Protein AF-A0A9P9HQ03-F1 (afdb_monomer)

Radius of gyration: 20.75 Å; Cα contacts (8 Å, |Δi|>4): 219; chains: 1; bounding box: 53×25×62 Å

Structure (mmCIF, N/CA/C/O backbone):
data_AF-A0A9P9HQ03-F1
#
_entry.id   AF-A0A9P9HQ03-F1
#
loop_
_atom_site.group_PDB
_atom_site.id
_atom_site.type_symbol
_atom_site.label_atom_id
_atom_site.label_alt_id
_atom_site.label_comp_id
_atom_site.label_asym_id
_atom_site.label_entity_id
_atom_site.label_seq_id
_atom_site.pdbx_PDB_ins_code
_atom_site.Cartn_x
_atom_site.Cartn_y
_atom_site.Cartn_z
_atom_site.occupancy
_atom_site.B_iso_or_equiv
_atom_site.auth_seq_id
_atom_site.auth_comp_id
_atom_site.auth_asym_id
_atom_site.auth_atom_id
_atom_site.pdbx_PDB_model_num
ATOM 1 N N . ILE A 1 1 ? 13.117 -9.463 -3.043 1.00 93.38 1 ILE A N 1
ATOM 2 C CA . ILE A 1 1 ? 13.019 -8.481 -4.149 1.00 93.38 1 ILE A CA 1
ATOM 3 C C . ILE A 1 1 ? 13.263 -9.252 -5.431 1.00 93.38 1 ILE A C 1
ATOM 5 O O . ILE A 1 1 ? 14.228 -10.005 -5.469 1.00 93.38 1 ILE A O 1
ATOM 9 N N . ASP A 1 2 ? 12.371 -9.112 -6.403 1.00 96.56 2 ASP A N 1
ATOM 10 C CA . ASP A 1 2 ? 12.396 -9.792 -7.698 1.00 96.56 2 ASP A CA 1
ATOM 11 C C . ASP A 1 2 ? 11.992 -8.776 -8.777 1.00 96.56 2 ASP A C 1
ATOM 13 O O . ASP A 1 2 ? 10.815 -8.589 -9.078 1.00 96.56 2 ASP A O 1
ATOM 17 N N . ILE A 1 3 ? 12.969 -8.003 -9.249 1.00 96.38 3 ILE A N 1
ATOM 18 C CA . ILE A 1 3 ? 12.773 -6.944 -10.244 1.00 96.38 3 ILE A CA 1
ATOM 19 C C . ILE A 1 3 ? 13.703 -7.237 -11.414 1.00 96.38 3 ILE A C 1
ATOM 21 O O . ILE A 1 3 ? 14.925 -7.215 -11.256 1.00 96.38 3 ILE A O 1
ATOM 25 N N . ASP A 1 4 ? 13.120 -7.472 -12.587 1.00 94.06 4 ASP A N 1
ATOM 26 C CA . ASP A 1 4 ? 13.865 -7.604 -13.833 1.00 94.06 4 ASP A CA 1
ATOM 27 C C . ASP A 1 4 ? 13.989 -6.232 -14.507 1.00 94.06 4 ASP A C 1
ATOM 29 O O . ASP A 1 4 ? 13.055 -5.708 -15.110 1.00 94.06 4 ASP A O 1
ATOM 33 N N . ALA A 1 5 ? 15.173 -5.625 -14.409 1.00 92.44 5 ALA A N 1
ATOM 34 C CA . ALA A 1 5 ? 15.437 -4.335 -15.038 1.00 92.44 5 ALA A CA 1
ATOM 35 C C . ALA A 1 5 ? 15.249 -4.379 -16.568 1.00 92.44 5 ALA A C 1
ATOM 37 O O . ALA A 1 5 ? 14.860 -3.379 -17.169 1.00 92.44 5 ALA A O 1
ATOM 38 N N . VAL A 1 6 ? 15.508 -5.522 -17.214 1.00 92.81 6 VAL A N 1
ATOM 39 C CA . VAL A 1 6 ? 15.443 -5.651 -18.677 1.00 92.81 6 VAL A CA 1
ATOM 40 C C . VAL A 1 6 ? 14.005 -5.534 -19.179 1.00 92.81 6 VAL A C 1
ATOM 42 O O . VAL A 1 6 ? 13.790 -5.014 -20.274 1.00 92.81 6 VAL A O 1
ATOM 45 N N . THR A 1 7 ? 13.023 -5.966 -18.386 1.00 92.75 7 THR A N 1
ATOM 46 C CA . THR A 1 7 ? 11.603 -5.900 -18.759 1.00 92.75 7 THR A CA 1
ATOM 47 C C . THR A 1 7 ? 10.998 -4.525 -18.499 1.00 92.75 7 THR A C 1
ATOM 49 O O . THR A 1 7 ? 10.169 -4.079 -19.290 1.00 92.75 7 THR A O 1
ATOM 52 N N . VAL A 1 8 ? 11.434 -3.819 -17.450 1.00 92.94 8 VAL A N 1
ATOM 53 C CA . VAL A 1 8 ? 10.839 -2.526 -17.062 1.00 92.94 8 VAL A CA 1
ATOM 54 C C . VAL A 1 8 ? 11.471 -1.328 -17.774 1.00 92.94 8 VAL A C 1
ATOM 56 O O . VAL A 1 8 ? 10.760 -0.426 -18.210 1.00 92.94 8 VAL A O 1
ATOM 59 N N . VAL A 1 9 ? 12.795 -1.312 -17.972 1.00 93.38 9 VAL A N 1
ATOM 60 C CA . VAL A 1 9 ? 13.524 -0.178 -18.583 1.00 93.38 9 VAL A CA 1
ATOM 61 C C . VAL A 1 9 ? 12.994 0.245 -19.962 1.00 93.38 9 VAL A C 1
ATOM 63 O O . VAL A 1 9 ? 12.984 1.450 -20.237 1.00 93.38 9 VAL A O 1
ATOM 66 N N . PRO A 1 10 ? 12.510 -0.663 -20.835 1.00 92.44 10 PRO A N 1
ATOM 67 C CA . PRO A 1 10 ? 11.858 -0.292 -22.087 1.00 92.44 10 PRO A CA 1
ATOM 68 C C . PRO A 1 10 ? 10.680 0.687 -21.964 1.00 92.44 10 PRO A C 1
ATOM 70 O O . PRO A 1 10 ? 10.393 1.382 -22.936 1.00 92.44 10 PRO A O 1
ATOM 73 N N . TYR A 1 11 ? 10.042 0.790 -20.798 1.00 91.38 11 TYR A N 1
ATOM 74 C CA . TYR A 1 11 ? 8.937 1.719 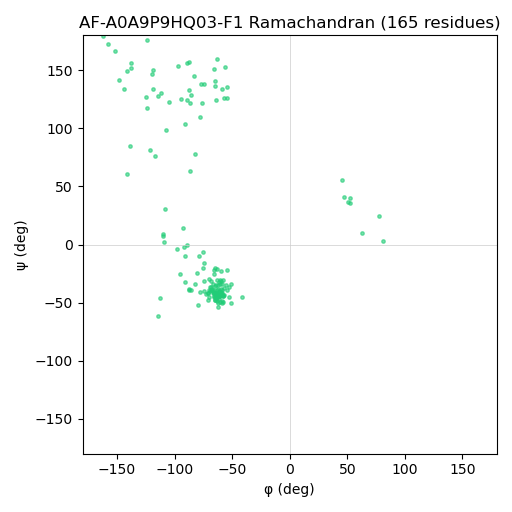-20.543 1.00 91.38 11 TYR A CA 1
ATOM 75 C C . TYR A 1 11 ? 9.383 3.101 -20.042 1.00 91.38 11 TYR A C 1
ATOM 77 O O . TYR A 1 11 ? 8.548 3.970 -19.792 1.00 91.38 11 TYR A O 1
ATOM 85 N N . GLY A 1 12 ? 10.689 3.323 -19.875 1.00 90.88 12 GLY A N 1
ATOM 86 C CA . GLY A 1 12 ? 11.242 4.653 -19.644 1.00 90.88 12 GLY A CA 1
ATOM 87 C C . GLY A 1 12 ? 11.299 5.465 -20.936 1.00 90.88 12 GLY A C 1
ATOM 88 O O . GLY A 1 12 ? 11.727 4.948 -21.978 1.00 90.88 12 GLY A O 1
ATOM 89 N N . ALA A 1 13 ? 10.943 6.752 -20.850 1.00 89.44 13 ALA A N 1
ATOM 90 C CA . ALA A 1 13 ? 11.102 7.704 -21.949 1.00 89.44 13 ALA A CA 1
ATOM 91 C C . ALA A 1 13 ? 12.571 7.769 -22.421 1.00 89.44 13 ALA A C 1
ATOM 93 O O . ALA A 1 13 ? 13.486 7.496 -21.641 1.00 89.44 13 ALA A O 1
ATOM 94 N N . ALA A 1 14 ? 12.805 8.110 -23.692 1.00 86.75 14 ALA A N 1
ATOM 95 C CA . ALA A 1 14 ? 14.110 7.953 -24.352 1.00 86.75 14 ALA A CA 1
ATOM 96 C C . ALA A 1 14 ? 15.283 8.624 -23.607 1.00 86.75 14 ALA A C 1
ATOM 98 O O . ALA A 1 14 ? 16.333 8.004 -23.467 1.00 86.75 14 ALA A O 1
ATOM 99 N N . ASP A 1 15 ? 15.052 9.813 -23.046 1.00 87.62 15 ASP A N 1
ATOM 100 C CA . ASP A 1 15 ? 16.045 10.609 -22.306 1.00 87.62 15 ASP A CA 1
ATOM 101 C C . ASP A 1 15 ? 15.748 10.628 -20.792 1.00 87.62 15 ASP A C 1
ATOM 103 O O . ASP A 1 15 ? 15.954 11.623 -20.097 1.00 87.62 15 ASP A O 1
ATOM 107 N N . SER A 1 16 ? 15.148 9.551 -20.275 1.00 90.44 16 SER A N 1
ATOM 108 C CA . SER A 1 16 ? 14.775 9.452 -18.862 1.00 90.44 16 SER A CA 1
ATOM 109 C C . SER A 1 16 ? 15.885 8.864 -18.001 1.00 90.44 16 SER A C 1
ATOM 111 O O . SER A 1 16 ? 16.691 8.038 -18.437 1.00 90.44 16 SER A O 1
ATOM 113 N N . TRP A 1 17 ? 15.826 9.188 -16.708 1.00 92.06 17 TRP A N 1
ATOM 114 C CA . TRP A 1 17 ? 16.653 8.564 -15.677 1.00 92.06 17 TRP A CA 1
ATOM 115 C C . TRP A 1 17 ? 16.600 7.028 -15.718 1.00 92.06 17 TRP A C 1
ATOM 117 O O . TRP A 1 17 ? 17.613 6.366 -15.498 1.00 92.06 17 TRP A O 1
ATOM 127 N N . ALA A 1 18 ? 15.445 6.460 -16.079 1.00 91.31 18 ALA A N 1
ATOM 128 C CA . ALA A 1 18 ? 15.263 5.023 -16.239 1.00 91.31 18 ALA A CA 1
ATOM 129 C C . ALA A 1 18 ? 16.123 4.412 -17.360 1.00 91.31 18 ALA A C 1
ATOM 131 O O . ALA A 1 18 ? 16.518 3.254 -17.247 1.00 91.31 18 ALA A O 1
ATOM 132 N N . ARG A 1 19 ? 16.433 5.163 -18.426 1.00 90.50 19 ARG A N 1
ATOM 133 C CA . ARG A 1 19 ? 17.304 4.713 -19.527 1.00 90.50 19 ARG A CA 1
ATOM 134 C C . ARG A 1 19 ? 18.779 4.945 -19.231 1.00 90.50 19 ARG A C 1
ATOM 136 O O . ARG A 1 19 ? 19.602 4.096 -19.558 1.00 90.50 19 ARG A O 1
ATOM 143 N N . GLU A 1 20 ? 19.105 6.074 -18.609 1.00 93.69 20 GLU A N 1
ATOM 144 C CA . GLU A 1 20 ? 20.491 6.459 -18.335 1.00 93.69 20 GLU A CA 1
ATOM 145 C C . GLU A 1 20 ? 21.083 5.715 -17.132 1.00 93.69 20 GLU A C 1
ATOM 147 O O . GLU A 1 20 ? 22.237 5.296 -17.166 1.00 93.69 20 GLU A O 1
ATOM 152 N N . ASN A 1 21 ? 20.298 5.549 -16.061 1.00 94.56 21 ASN A N 1
ATOM 153 C CA . ASN A 1 21 ? 20.756 5.015 -14.777 1.00 94.56 21 ASN A CA 1
ATOM 154 C C . ASN A 1 21 ? 19.708 4.079 -14.133 1.00 94.56 21 ASN A C 1
ATOM 156 O O . ASN A 1 21 ? 19.264 4.324 -13.005 1.00 94.56 21 ASN A O 1
ATOM 160 N N . PRO A 1 22 ? 19.328 2.971 -14.799 1.00 94.50 22 PRO A N 1
ATOM 161 C CA . PRO A 1 22 ? 18.245 2.091 -14.348 1.00 94.50 22 PRO A CA 1
ATOM 162 C C . PRO A 1 22 ? 18.453 1.523 -12.940 1.00 94.50 22 PRO A C 1
ATOM 164 O O . PRO A 1 22 ? 17.506 1.432 -12.163 1.00 94.50 22 PRO A O 1
ATOM 167 N N . GLY A 1 23 ? 19.696 1.187 -12.581 1.00 95.25 23 GLY A N 1
ATOM 168 C CA . GLY A 1 23 ? 20.015 0.676 -11.246 1.00 95.25 23 GLY A CA 1
ATOM 169 C C . GLY A 1 23 ? 19.764 1.704 -10.141 1.00 95.25 23 GLY A C 1
ATOM 170 O O . GLY A 1 23 ? 19.198 1.362 -9.109 1.00 95.25 23 GLY A O 1
ATOM 171 N N . SER A 1 24 ? 20.123 2.971 -10.374 1.00 96.19 24 SER A N 1
ATOM 172 C CA . SER A 1 24 ? 19.882 4.051 -9.408 1.00 96.19 24 SER A CA 1
ATOM 173 C C . SER A 1 24 ? 18.393 4.366 -9.267 1.00 96.19 24 SER A C 1
ATOM 175 O O . SER A 1 24 ? 17.936 4.658 -8.166 1.00 96.19 24 SER A O 1
ATOM 177 N N . MET A 1 25 ? 17.644 4.284 -10.367 1.00 96.25 25 MET A N 1
ATOM 178 C CA . MET A 1 25 ? 16.195 4.479 -10.376 1.00 96.25 25 MET A CA 1
ATOM 179 C C . MET A 1 25 ? 15.477 3.387 -9.571 1.00 96.25 25 MET A C 1
ATOM 181 O O . MET A 1 25 ? 14.671 3.696 -8.695 1.00 96.25 25 MET A O 1
ATOM 185 N N . ILE A 1 26 ? 15.822 2.115 -9.799 1.00 97.00 26 ILE A N 1
ATOM 186 C CA . ILE A 1 26 ? 15.262 0.988 -9.038 1.00 97.00 26 ILE A CA 1
ATOM 187 C C . ILE A 1 26 ? 15.640 1.094 -7.557 1.00 97.00 26 ILE A C 1
ATOM 189 O O . ILE A 1 26 ? 14.788 0.879 -6.696 1.00 97.00 26 ILE A O 1
ATOM 193 N N . ALA A 1 27 ? 16.890 1.460 -7.251 1.00 96.75 27 ALA A N 1
ATOM 194 C CA . ALA A 1 27 ? 17.332 1.662 -5.875 1.00 96.75 27 ALA A CA 1
ATOM 195 C C . ALA A 1 27 ? 16.487 2.724 -5.159 1.00 96.75 27 ALA A C 1
ATOM 197 O O . ALA A 1 27 ? 16.023 2.461 -4.057 1.00 96.75 27 ALA A O 1
ATOM 198 N N . SER A 1 28 ? 16.191 3.856 -5.806 1.00 96.81 28 SER A N 1
ATOM 199 C CA . SER A 1 28 ? 15.353 4.903 -5.207 1.00 96.81 28 SER A CA 1
ATOM 200 C C . SER A 1 28 ? 13.944 4.417 -4.867 1.00 96.81 28 SER A C 1
ATOM 202 O O . SER A 1 28 ? 13.471 4.663 -3.763 1.00 96.81 28 SER A O 1
ATOM 204 N N . TYR A 1 29 ? 13.295 3.673 -5.766 1.00 97.12 29 TYR A N 1
ATOM 205 C CA . TYR A 1 29 ? 11.994 3.065 -5.477 1.00 97.12 29 TYR A CA 1
ATOM 206 C C . TYR A 1 29 ? 12.039 2.122 -4.264 1.00 97.12 29 TYR A C 1
ATOM 208 O O . TYR A 1 29 ? 11.124 2.116 -3.440 1.00 97.12 29 TYR A O 1
ATOM 216 N N . ILE A 1 30 ? 13.094 1.310 -4.156 1.00 97.25 30 ILE A N 1
ATOM 217 C CA . ILE A 1 30 ? 13.265 0.359 -3.052 1.00 97.25 30 ILE A CA 1
ATOM 218 C C . ILE A 1 30 ? 13.570 1.089 -1.740 1.00 97.25 30 ILE A C 1
ATOM 220 O O . ILE A 1 30 ? 13.035 0.711 -0.702 1.00 97.25 30 ILE A O 1
ATOM 224 N N . GLU A 1 31 ? 14.411 2.120 -1.765 1.00 96.88 31 GLU A N 1
ATOM 225 C CA . GLU A 1 31 ? 14.753 2.919 -0.585 1.00 96.88 31 GLU A CA 1
ATOM 226 C C . GLU A 1 31 ? 13.512 3.593 0.008 1.00 96.88 31 GLU A C 1
ATOM 228 O O . GLU A 1 31 ? 13.302 3.523 1.221 1.00 96.88 31 GLU A O 1
ATOM 233 N N . ASP A 1 32 ? 12.648 4.163 -0.836 1.00 95.56 32 ASP A N 1
ATOM 234 C CA . ASP A 1 32 ? 11.380 4.746 -0.393 1.00 95.56 32 ASP A CA 1
ATOM 235 C C . ASP A 1 32 ? 10.421 3.680 0.159 1.00 95.56 32 ASP A C 1
ATOM 237 O O . ASP A 1 32 ? 9.790 3.901 1.195 1.00 95.56 32 ASP A O 1
ATOM 241 N N . ALA A 1 33 ? 10.370 2.493 -0.459 1.00 95.75 33 ALA A N 1
ATOM 242 C CA . ALA A 1 33 ? 9.607 1.358 0.061 1.00 95.75 33 ALA A CA 1
ATOM 243 C C . ALA A 1 33 ? 10.067 0.957 1.469 1.00 95.75 33 ALA A C 1
ATOM 245 O O . ALA A 1 33 ? 9.257 0.832 2.385 1.00 95.75 33 ALA A O 1
ATOM 246 N N . VAL A 1 34 ? 11.376 0.770 1.655 1.00 95.88 34 VAL A N 1
ATOM 247 C CA . VAL A 1 34 ? 11.963 0.393 2.947 1.00 95.88 34 VAL A CA 1
ATOM 248 C C . VAL A 1 34 ? 11.658 1.459 3.992 1.00 95.88 34 VAL A C 1
ATOM 250 O O . VAL A 1 34 ? 11.131 1.138 5.057 1.00 95.88 34 VAL A O 1
ATOM 253 N N . LYS A 1 35 ? 11.909 2.729 3.667 1.00 95.75 35 LYS A N 1
ATOM 254 C CA . LYS A 1 35 ? 11.670 3.852 4.571 1.00 95.75 35 LYS A CA 1
ATOM 255 C C . LYS A 1 35 ? 10.210 3.936 5.014 1.00 95.75 35 LYS A C 1
ATOM 257 O O . LYS A 1 35 ? 9.950 4.183 6.191 1.00 95.75 35 LYS A O 1
ATOM 262 N N . GLU A 1 36 ? 9.259 3.754 4.105 1.00 95.00 36 GLU A N 1
ATOM 263 C CA . GLU A 1 36 ? 7.835 3.790 4.443 1.00 95.00 36 GLU A CA 1
ATOM 264 C C . GLU A 1 36 ? 7.453 2.642 5.387 1.00 95.00 36 GLU A C 1
ATOM 266 O O . GLU A 1 36 ? 6.800 2.876 6.405 1.00 95.00 36 GLU A O 1
ATOM 271 N N . LEU A 1 37 ? 7.912 1.418 5.104 1.00 93.19 37 LEU A N 1
ATOM 272 C CA . LEU A 1 37 ? 7.604 0.232 5.913 1.00 93.19 37 LEU A CA 1
ATOM 273 C C . LEU A 1 37 ? 8.288 0.237 7.288 1.00 93.19 37 LEU A C 1
ATOM 275 O O . LEU A 1 37 ? 7.756 -0.337 8.241 1.00 93.19 37 LEU A O 1
ATOM 279 N N . GLU A 1 38 ? 9.455 0.866 7.412 1.00 95.19 38 GLU A N 1
ATOM 280 C CA . GLU A 1 38 ? 10.137 1.048 8.695 1.00 95.19 38 GLU A CA 1
ATOM 281 C C . GLU A 1 38 ? 9.444 2.097 9.569 1.00 95.19 38 GLU A C 1
ATOM 283 O O . GLU A 1 38 ? 9.260 1.876 10.767 1.00 95.19 38 GLU A O 1
ATOM 288 N N . ASN A 1 39 ? 9.032 3.221 8.974 1.00 95.50 39 ASN A N 1
ATOM 289 C CA . ASN A 1 39 ? 8.436 4.332 9.716 1.00 95.50 39 ASN A CA 1
ATOM 290 C C . ASN A 1 39 ? 6.953 4.115 10.048 1.00 95.50 39 ASN A C 1
ATOM 292 O O . ASN A 1 39 ? 6.467 4.680 11.027 1.00 95.50 39 ASN A O 1
ATOM 296 N N . ASN A 1 40 ? 6.241 3.290 9.273 1.00 94.19 40 ASN A N 1
ATOM 297 C CA . ASN A 1 40 ? 4.798 3.093 9.409 1.00 94.19 40 ASN A CA 1
ATOM 298 C C . ASN A 1 40 ? 4.474 1.615 9.687 1.00 94.19 40 ASN A C 1
ATOM 300 O O . ASN A 1 40 ? 4.085 0.870 8.778 1.00 94.19 40 ASN A O 1
ATOM 304 N N . PRO A 1 41 ? 4.588 1.156 10.950 1.00 93.50 41 PRO A N 1
ATOM 305 C CA . PRO A 1 41 ? 4.371 -0.248 11.300 1.00 93.50 41 PRO A CA 1
ATOM 306 C C . PRO A 1 41 ? 2.954 -0.731 10.965 1.00 93.50 41 PRO A C 1
ATOM 308 O O . PRO A 1 41 ? 2.776 -1.885 10.600 1.00 93.50 41 PRO A O 1
ATOM 311 N N . GLN A 1 42 ? 1.952 0.150 11.011 1.00 91.94 42 GLN A N 1
ATOM 312 C CA . GLN A 1 42 ? 0.570 -0.187 10.660 1.00 91.94 42 GLN A CA 1
ATOM 313 C C . GLN A 1 42 ? 0.423 -0.533 9.170 1.00 91.94 42 GLN A C 1
ATOM 315 O O . GLN A 1 42 ? -0.253 -1.507 8.843 1.00 91.94 42 GLN A O 1
ATOM 320 N N . HIS A 1 43 ? 1.083 0.218 8.278 1.00 93.44 43 HIS A N 1
ATOM 321 C CA . HIS A 1 43 ? 1.141 -0.105 6.849 1.00 93.44 43 HIS A CA 1
ATOM 322 C C . HIS A 1 43 ? 1.913 -1.399 6.617 1.00 93.44 43 HIS A C 1
ATOM 324 O O . HIS A 1 43 ? 1.451 -2.270 5.883 1.00 93.44 43 HIS A O 1
ATOM 330 N N . ARG A 1 44 ? 3.057 -1.565 7.290 1.00 94.31 44 ARG A N 1
ATOM 331 C CA . ARG A 1 44 ? 3.858 -2.789 7.215 1.00 94.31 44 ARG A CA 1
ATOM 332 C C . ARG A 1 44 ? 3.061 -4.027 7.617 1.00 94.31 44 ARG A C 1
ATOM 334 O O . ARG A 1 44 ? 3.161 -5.046 6.944 1.00 94.31 44 ARG A O 1
ATOM 341 N N . ASP A 1 45 ? 2.274 -3.954 8.682 1.00 93.75 45 ASP A N 1
ATOM 342 C CA . ASP A 1 45 ? 1.508 -5.097 9.175 1.00 93.75 45 ASP A CA 1
ATOM 343 C C . ASP A 1 45 ? 0.356 -5.463 8.215 1.00 93.75 45 ASP A C 1
ATOM 345 O O . ASP A 1 45 ? 0.144 -6.643 7.932 1.00 93.75 45 ASP A O 1
ATOM 349 N N . GLU A 1 46 ? -0.327 -4.472 7.628 1.00 93.88 46 GLU A N 1
ATOM 350 C CA . GLU A 1 46 ? -1.336 -4.697 6.576 1.00 93.88 46 GLU A CA 1
ATOM 351 C C . GLU A 1 46 ? -0.711 -5.306 5.313 1.00 93.88 46 GLU A C 1
ATOM 353 O O . GLU A 1 46 ? -1.227 -6.272 4.750 1.00 93.88 46 GLU A O 1
ATOM 358 N N . ILE A 1 47 ? 0.445 -4.797 4.891 1.00 94.81 47 ILE A N 1
ATOM 359 C CA . ILE A 1 47 ? 1.171 -5.314 3.729 1.00 94.81 47 ILE A CA 1
ATOM 360 C C . ILE A 1 47 ? 1.684 -6.725 3.992 1.00 94.81 47 ILE A C 1
ATOM 362 O O . ILE A 1 47 ? 1.536 -7.574 3.126 1.00 94.81 47 ILE A O 1
ATOM 366 N N . ASN A 1 48 ? 2.220 -7.025 5.176 1.00 94.06 48 ASN A N 1
ATOM 367 C CA . ASN A 1 48 ? 2.661 -8.379 5.527 1.00 94.06 48 ASN A CA 1
ATOM 368 C C . ASN A 1 48 ? 1.515 -9.393 5.497 1.00 94.06 48 ASN A C 1
ATOM 370 O O . ASN A 1 48 ? 1.737 -10.557 5.173 1.00 94.06 48 ASN A O 1
ATOM 374 N N . LYS A 1 49 ? 0.296 -8.961 5.827 1.00 93.06 49 LYS A N 1
ATOM 375 C CA . LYS A 1 49 ? -0.897 -9.801 5.738 1.00 93.06 49 LYS A CA 1
ATOM 376 C C . LYS A 1 49 ? -1.306 -10.071 4.287 1.00 93.06 49 LYS A C 1
ATOM 378 O O . LYS A 1 49 ? -1.700 -11.191 3.971 1.00 93.06 49 LYS A O 1
ATOM 383 N N . LEU A 1 50 ? -1.252 -9.054 3.427 1.00 94.06 50 LEU A N 1
ATOM 384 C CA . LEU A 1 50 ? -1.753 -9.128 2.050 1.00 94.06 50 LEU A CA 1
ATOM 385 C C . LEU A 1 50 ? -0.706 -9.663 1.057 1.00 94.06 50 LEU A C 1
ATOM 387 O O . LEU A 1 50 ? -1.036 -10.429 0.154 1.00 94.06 50 LEU A O 1
ATOM 391 N N . ALA A 1 51 ? 0.560 -9.287 1.229 1.00 95.06 51 ALA A N 1
ATOM 392 C CA . ALA A 1 51 ? 1.691 -9.715 0.413 1.00 95.06 51 ALA A CA 1
ATOM 393 C C . ALA A 1 51 ? 2.281 -11.036 0.938 1.00 95.06 51 ALA A C 1
ATOM 395 O O . ALA A 1 51 ? 3.437 -11.088 1.362 1.00 95.06 51 ALA A O 1
ATOM 396 N N . SER A 1 52 ? 1.490 -12.109 0.910 1.00 93.56 52 SER A N 1
ATOM 397 C CA . SER A 1 52 ? 1.863 -13.424 1.454 1.00 93.56 52 SER A CA 1
ATOM 398 C C . SER A 1 52 ? 3.112 -14.055 0.821 1.00 93.56 52 SER A C 1
ATOM 400 O O . SER A 1 52 ? 3.765 -14.887 1.450 1.00 93.56 52 SER A O 1
ATOM 402 N N . ALA A 1 53 ? 3.483 -13.657 -0.399 1.00 95.25 53 ALA A N 1
ATOM 403 C CA . ALA A 1 53 ? 4.716 -14.101 -1.041 1.00 95.25 53 ALA A CA 1
ATOM 404 C C . ALA A 1 53 ? 5.963 -13.413 -0.459 1.00 95.25 53 ALA A C 1
ATOM 406 O O . ALA A 1 53 ? 7.070 -13.917 -0.632 1.00 95.25 53 ALA A O 1
ATOM 407 N N . HIS A 1 54 ? 5.805 -12.259 0.204 1.00 95.25 54 HIS A N 1
ATOM 408 C CA . HIS A 1 54 ? 6.897 -11.404 0.687 1.00 95.25 54 HIS A CA 1
ATOM 409 C C . HIS A 1 54 ? 7.929 -11.054 -0.404 1.00 95.25 54 HIS A C 1
ATOM 411 O O . HIS A 1 54 ? 9.131 -10.925 -0.155 1.00 95.25 54 HIS A O 1
ATOM 417 N N . ILE A 1 55 ? 7.450 -10.881 -1.638 1.00 96.69 55 ILE A N 1
ATOM 418 C CA . ILE A 1 55 ? 8.249 -10.474 -2.795 1.00 96.69 55 ILE A CA 1
ATOM 419 C C . ILE A 1 55 ? 7.826 -9.065 -3.212 1.00 96.69 55 ILE A C 1
ATOM 421 O O . ILE A 1 55 ? 6.640 -8.794 -3.396 1.00 96.69 55 ILE A O 1
ATOM 425 N N . LEU A 1 56 ? 8.821 -8.193 -3.384 1.00 97.38 56 LEU A N 1
ATOM 426 C CA . LEU A 1 56 ? 8.683 -6.894 -4.036 1.00 97.38 56 LEU A CA 1
ATOM 427 C C . LEU A 1 56 ? 9.046 -7.033 -5.516 1.00 97.38 56 LEU A C 1
ATOM 429 O O . LEU A 1 56 ? 10.150 -7.492 -5.814 1.00 97.38 56 LEU A O 1
ATOM 433 N N . THR A 1 57 ? 8.139 -6.622 -6.395 1.00 97.75 57 THR A N 1
ATOM 434 C CA . THR A 1 57 ? 8.274 -6.632 -7.861 1.00 97.75 57 THR A CA 1
ATOM 435 C C . THR A 1 57 ? 8.061 -5.234 -8.436 1.00 97.75 57 THR A C 1
ATOM 437 O O . THR A 1 57 ? 7.757 -4.297 -7.693 1.00 97.75 57 THR A O 1
ATOM 440 N N . MET A 1 58 ? 8.229 -5.081 -9.748 1.00 97.38 58 MET A N 1
ATOM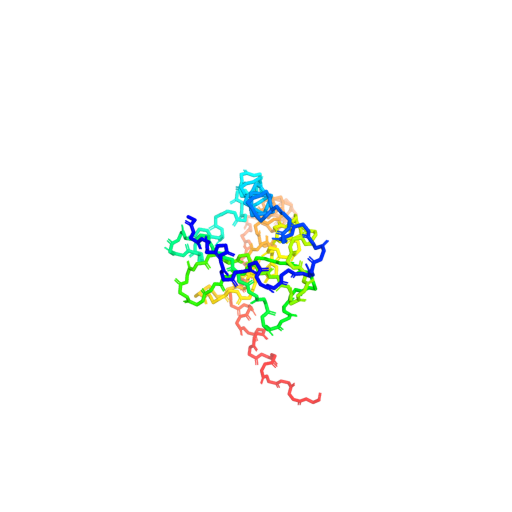 441 C CA . MET A 1 58 ? 8.010 -3.823 -10.452 1.00 97.38 58 MET A CA 1
ATOM 442 C C . MET A 1 58 ? 7.414 -4.089 -11.837 1.00 97.38 58 MET A C 1
ATOM 444 O O . MET A 1 58 ? 7.918 -4.965 -12.536 1.00 97.38 58 MET A O 1
ATOM 448 N N . ASP A 1 59 ? 6.367 -3.354 -12.223 1.00 95.69 59 ASP A N 1
ATOM 449 C CA . ASP A 1 59 ? 5.684 -3.542 -13.512 1.00 95.69 59 ASP A CA 1
ATOM 450 C C . ASP A 1 59 ? 4.903 -2.295 -13.973 1.00 95.69 59 ASP A C 1
ATOM 452 O O . ASP A 1 59 ? 4.761 -1.317 -13.240 1.00 95.69 59 ASP A O 1
ATOM 456 N N . VAL A 1 60 ? 4.372 -2.317 -15.191 1.00 95.19 60 VAL A N 1
ATOM 457 C CA . VAL A 1 60 ? 3.521 -1.251 -15.725 1.00 95.19 60 VAL A CA 1
ATOM 458 C C . VAL A 1 60 ? 2.130 -1.305 -15.098 1.00 95.19 60 VAL A C 1
ATOM 460 O O . VAL A 1 60 ? 1.512 -2.358 -14.957 1.00 95.19 60 VAL A O 1
ATOM 463 N N . ASP A 1 61 ? 1.586 -0.139 -14.763 1.00 95.50 61 ASP A N 1
ATOM 464 C CA . ASP A 1 61 ? 0.196 -0.004 -14.346 1.00 95.50 61 ASP A CA 1
ATOM 465 C C . ASP A 1 61 ? -0.744 0.064 -15.559 1.00 95.50 61 ASP A C 1
ATOM 467 O O . ASP A 1 61 ? -1.212 1.134 -15.957 1.00 95.50 61 ASP A O 1
ATOM 471 N N . GLU A 1 62 ? -1.025 -1.090 -16.166 1.00 92.94 62 GLU A N 1
ATOM 472 C CA . GLU A 1 62 ? -1.905 -1.189 -17.343 1.00 92.94 62 GLU A CA 1
ATOM 473 C C . GLU A 1 62 ? -3.318 -0.637 -17.084 1.00 92.94 62 GLU A C 1
ATOM 475 O O . GLU A 1 62 ? -3.960 -0.076 -17.974 1.00 92.94 62 GLU A O 1
ATOM 480 N N . GLU A 1 63 ? -3.780 -0.743 -15.838 1.00 92.44 63 GLU A N 1
ATOM 481 C CA . GLU A 1 63 ? -5.098 -0.298 -15.382 1.00 92.44 63 GLU A CA 1
ATOM 482 C C . GLU A 1 63 ? -5.172 1.218 -15.155 1.00 92.44 63 GLU A C 1
ATOM 484 O O . GLU A 1 63 ? -6.263 1.753 -14.955 1.00 92.44 63 GLU A O 1
ATOM 489 N N . LYS A 1 64 ? -4.029 1.924 -15.198 1.00 93.88 64 LYS A N 1
ATOM 490 C CA . LYS A 1 64 ? -3.924 3.363 -14.893 1.00 93.88 64 LYS A CA 1
ATOM 491 C C . LYS A 1 64 ? -4.549 3.701 -13.537 1.00 93.88 64 LYS A C 1
ATOM 493 O O . LYS A 1 64 ? -5.235 4.711 -13.364 1.00 93.88 64 LYS A O 1
ATOM 498 N N . THR A 1 65 ? -4.316 2.817 -12.576 1.00 94.19 65 THR A N 1
ATOM 499 C CA . THR A 1 65 ? -4.696 2.972 -11.175 1.00 94.19 65 THR A CA 1
ATOM 500 C C . THR A 1 65 ? -4.034 4.208 -10.575 1.00 94.19 65 THR A C 1
ATOM 502 O O . THR A 1 65 ? -4.660 4.926 -9.793 1.00 94.19 65 THR A O 1
ATOM 505 N N . PHE A 1 66 ? -2.785 4.483 -10.938 1.00 94.25 66 PHE A N 1
ATOM 506 C CA . PHE A 1 66 ? -1.988 5.601 -10.450 1.00 94.25 66 PHE A CA 1
ATOM 507 C C . PHE A 1 66 ? -1.599 6.541 -11.596 1.00 94.25 66 PHE A C 1
ATOM 509 O O . PHE A 1 66 ? -1.446 6.118 -12.738 1.00 94.25 66 PHE A O 1
ATOM 516 N N . ASP A 1 67 ? -1.443 7.831 -11.285 1.00 88.06 67 ASP A N 1
ATOM 517 C CA . ASP A 1 67 ? -1.124 8.856 -12.292 1.00 88.06 67 ASP A CA 1
ATOM 518 C C . ASP A 1 67 ? 0.323 8.735 -12.810 1.00 88.06 67 ASP A C 1
ATOM 520 O O . ASP A 1 67 ? 0.563 8.713 -14.017 1.00 88.06 67 ASP A O 1
ATOM 524 N N . ALA A 1 68 ? 1.289 8.603 -11.893 1.00 91.06 68 ALA A N 1
ATOM 525 C CA . ALA A 1 68 ? 2.706 8.420 -12.215 1.00 91.06 68 ALA A CA 1
ATOM 526 C C . ALA A 1 68 ? 3.211 7.044 -11.774 1.00 91.06 68 ALA A C 1
ATOM 528 O O . ALA A 1 68 ? 3.624 6.237 -12.606 1.00 91.06 68 ALA A O 1
ATOM 529 N N . CYS A 1 69 ? 3.157 6.773 -10.472 1.00 96.19 69 CYS A N 1
ATOM 530 C CA . CYS A 1 69 ? 3.477 5.478 -9.895 1.00 96.19 69 CYS A CA 1
ATOM 531 C C . CYS A 1 69 ? 2.706 5.238 -8.592 1.00 96.19 69 CYS A C 1
ATOM 533 O O . CYS A 1 69 ? 2.095 6.151 -8.034 1.00 96.19 69 CYS A O 1
ATOM 535 N N . GLY A 1 70 ? 2.708 3.991 -8.139 1.00 97.25 70 GLY A N 1
ATOM 536 C CA . GLY A 1 70 ? 2.032 3.524 -6.937 1.00 97.25 70 GLY A CA 1
ATOM 537 C C . GLY A 1 70 ? 2.588 2.181 -6.482 1.00 97.25 70 GLY A C 1
ATOM 538 O O . GLY A 1 70 ? 3.451 1.595 -7.135 1.00 97.25 70 GLY A O 1
ATOM 539 N N . ALA A 1 71 ? 2.053 1.670 -5.383 1.00 97.12 71 ALA A N 1
ATOM 540 C CA . ALA A 1 71 ? 2.277 0.307 -4.934 1.00 97.12 71 ALA A CA 1
ATOM 541 C C . ALA A 1 71 ? 0.929 -0.413 -4.899 1.00 97.12 71 ALA A C 1
ATOM 543 O O . ALA A 1 71 ? -0.047 0.141 -4.396 1.00 97.12 71 ALA A O 1
ATOM 544 N N . LYS A 1 72 ? 0.851 -1.635 -5.430 1.00 95.50 72 LYS A N 1
ATOM 545 C CA . LYS A 1 72 ? -0.362 -2.460 -5.353 1.00 95.50 72 LYS A CA 1
ATOM 546 C C . LYS A 1 72 ? -0.048 -3.913 -5.042 1.00 95.50 72 LYS A C 1
ATOM 548 O O . LYS A 1 72 ? 1.059 -4.393 -5.281 1.00 95.50 72 LYS A O 1
ATOM 553 N N . LEU A 1 73 ? -1.036 -4.605 -4.487 1.00 94.75 73 LEU A N 1
ATOM 554 C CA . LEU A 1 73 ? -0.952 -6.032 -4.221 1.00 94.75 73 LEU A CA 1
ATOM 555 C C . LEU A 1 73 ? -1.418 -6.787 -5.460 1.00 94.75 73 LEU A C 1
ATOM 557 O O . LEU A 1 73 ? -2.447 -6.475 -6.055 1.00 94.75 73 LEU A O 1
ATOM 561 N N . THR A 1 74 ? -0.636 -7.778 -5.841 1.00 92.12 74 THR A N 1
ATOM 562 C CA . THR A 1 74 ? -0.932 -8.677 -6.957 1.00 92.12 74 THR A CA 1
ATOM 563 C C . THR A 1 74 ? -1.784 -9.851 -6.475 1.00 92.12 74 THR A C 1
ATOM 565 O O . THR A 1 74 ? -1.782 -10.196 -5.291 1.00 92.12 74 THR A O 1
ATOM 568 N N . GLY A 1 75 ? -2.517 -10.490 -7.391 1.00 87.94 75 GLY A N 1
ATOM 569 C CA . GLY A 1 75 ? -3.371 -11.635 -7.056 1.00 87.94 75 GLY A CA 1
ATOM 570 C C . GLY A 1 75 ? -2.606 -12.855 -6.524 1.00 87.94 75 GLY A C 1
ATOM 571 O O . GLY A 1 75 ? -3.191 -13.683 -5.833 1.00 87.94 75 GLY A O 1
ATOM 572 N N . ASP A 1 76 ? -1.303 -12.957 -6.803 1.00 90.56 76 ASP A N 1
ATOM 573 C CA . ASP A 1 76 ? -0.401 -13.991 -6.286 1.00 90.56 76 ASP A CA 1
ATOM 574 C C . ASP A 1 76 ? 0.322 -13.577 -4.989 1.00 90.56 76 ASP A C 1
ATOM 576 O O . ASP A 1 76 ? 1.264 -14.243 -4.560 1.00 90.56 76 ASP A O 1
ATOM 580 N N . GLY A 1 77 ? -0.132 -12.506 -4.330 1.00 93.56 77 GLY A N 1
ATOM 581 C CA . GLY A 1 77 ? 0.336 -12.124 -2.999 1.00 93.56 77 GLY A CA 1
ATOM 582 C C . GLY A 1 77 ? 1.703 -11.442 -2.989 1.00 93.56 77 GLY A C 1
ATOM 583 O O . GLY A 1 77 ? 2.403 -11.488 -1.979 1.00 93.56 77 GLY A O 1
ATOM 584 N N . LYS A 1 78 ? 2.122 -10.812 -4.088 1.00 96.38 78 LYS A N 1
ATOM 585 C CA . LYS A 1 78 ? 3.324 -9.962 -4.135 1.00 96.38 78 LYS A CA 1
ATOM 586 C C . LYS A 1 78 ? 2.953 -8.493 -3.976 1.00 96.38 78 LYS A C 1
ATOM 588 O O . LYS A 1 78 ? 1.868 -8.069 -4.379 1.00 96.38 78 LYS A O 1
ATOM 593 N N . LEU A 1 79 ? 3.895 -7.707 -3.471 1.00 97.38 79 LEU A N 1
ATOM 594 C CA . LEU A 1 79 ? 3.840 -6.253 -3.535 1.00 97.38 79 LEU A CA 1
ATOM 595 C C . LEU A 1 79 ? 4.502 -5.804 -4.842 1.00 97.38 79 LEU A C 1
ATOM 597 O O . LEU A 1 79 ? 5.650 -6.158 -5.108 1.00 97.38 79 LEU A O 1
ATOM 601 N N . ALA A 1 80 ? 3.793 -5.047 -5.669 1.00 97.25 80 ALA A N 1
ATOM 602 C CA . ALA A 1 80 ? 4.306 -4.531 -6.931 1.00 97.25 80 ALA A CA 1
ATOM 603 C C . ALA A 1 80 ? 4.407 -3.009 -6.881 1.00 97.25 80 ALA A C 1
ATOM 605 O O . ALA A 1 80 ? 3.427 -2.328 -6.578 1.00 97.25 80 ALA A O 1
ATOM 606 N N . ILE A 1 81 ? 5.584 -2.487 -7.216 1.00 97.94 81 ILE A N 1
ATOM 607 C CA . ILE A 1 81 ? 5.756 -1.090 -7.608 1.00 97.94 81 ILE A CA 1
ATOM 608 C C . ILE A 1 81 ? 5.231 -0.969 -9.026 1.00 97.94 81 ILE A C 1
ATOM 610 O O . ILE A 1 81 ? 5.705 -1.664 -9.921 1.00 97.94 81 ILE A O 1
ATOM 614 N N . VAL A 1 82 ? 4.256 -0.101 -9.240 1.00 97.25 82 VAL A N 1
ATOM 615 C CA . VAL A 1 82 ? 3.657 0.082 -10.555 1.00 97.25 82 VAL A CA 1
ATOM 616 C C . VAL A 1 82 ? 3.826 1.503 -11.046 1.00 97.25 82 VAL A C 1
ATOM 618 O O . VAL A 1 82 ? 3.833 2.440 -10.251 1.00 97.25 82 VAL A O 1
ATOM 621 N N . PHE A 1 83 ? 3.982 1.674 -12.353 1.00 96.19 83 PHE A N 1
ATOM 622 C CA . PHE A 1 83 ? 4.200 2.980 -12.971 1.00 96.19 83 PHE A CA 1
ATOM 623 C C . PHE A 1 83 ? 3.447 3.099 -14.296 1.00 96.19 83 PHE A C 1
ATOM 625 O O . PHE A 1 83 ? 3.239 2.116 -15.006 1.00 96.19 83 PHE A O 1
ATOM 632 N N . GLY A 1 84 ? 3.031 4.313 -14.645 1.00 92.00 84 GLY A N 1
ATOM 633 C CA . GLY A 1 84 ? 2.406 4.580 -15.937 1.00 92.00 84 GLY A CA 1
ATOM 634 C C . GLY A 1 84 ? 3.387 4.378 -17.096 1.00 92.00 84 GLY A C 1
ATOM 635 O O . GLY A 1 84 ? 4.592 4.597 -16.954 1.00 92.00 84 GLY A O 1
ATOM 636 N N . ALA A 1 85 ? 2.875 4.008 -18.271 1.00 83.19 85 ALA A N 1
ATOM 637 C CA . ALA A 1 85 ? 3.684 3.972 -19.489 1.00 83.19 85 ALA A CA 1
ATOM 638 C C . ALA A 1 85 ? 4.365 5.336 -19.728 1.00 83.19 85 ALA A C 1
ATOM 640 O O . ALA A 1 85 ? 3.739 6.381 -19.543 1.00 83.19 85 ALA A O 1
ATOM 641 N N . ASP A 1 86 ? 5.651 5.321 -20.086 1.00 86.81 86 ASP A N 1
ATOM 642 C CA . ASP A 1 86 ? 6.517 6.501 -20.233 1.00 86.81 86 ASP A CA 1
ATOM 643 C C . ASP A 1 86 ? 6.742 7.323 -18.944 1.00 86.81 86 ASP A C 1
ATOM 645 O O . ASP A 1 86 ? 7.320 8.411 -18.991 1.00 86.81 86 ASP A O 1
ATOM 649 N N . ARG A 1 87 ? 6.326 6.816 -17.772 1.00 90.88 87 ARG A N 1
ATOM 650 C CA . ARG A 1 87 ? 6.507 7.468 -16.457 1.00 90.88 87 ARG A CA 1
ATOM 651 C C . ARG A 1 87 ? 7.520 6.770 -15.551 1.00 90.88 87 ARG A C 1
ATOM 653 O O . ARG A 1 87 ? 7.728 7.229 -14.429 1.00 90.88 87 ARG A O 1
ATOM 660 N N . LEU A 1 88 ? 8.173 5.700 -16.010 1.00 94.50 88 LEU A N 1
ATOM 661 C CA . LEU A 1 88 ? 9.172 4.984 -15.213 1.00 94.50 88 LEU A CA 1
ATOM 662 C C . LEU A 1 88 ? 10.272 5.933 -14.710 1.00 94.50 88 LEU A C 1
ATOM 664 O O . LEU A 1 88 ? 10.904 6.644 -15.493 1.00 94.50 88 LEU A O 1
ATOM 668 N N . GLY A 1 89 ? 10.503 5.929 -13.395 1.00 92.00 89 GLY A N 1
ATOM 669 C CA . GLY A 1 89 ? 11.498 6.781 -12.741 1.00 92.00 89 GLY A CA 1
ATOM 670 C C . GLY A 1 89 ? 11.037 8.219 -12.482 1.00 92.00 89 GLY A C 1
ATOM 671 O O . GLY A 1 89 ? 11.821 9.018 -11.978 1.00 92.00 89 GLY A O 1
ATOM 672 N N . SER A 1 90 ? 9.787 8.566 -12.799 1.00 89.56 90 SER A N 1
ATOM 673 C CA . SER A 1 90 ? 9.194 9.850 -12.409 1.00 89.56 90 SER A CA 1
ATOM 674 C C . SER A 1 90 ? 8.606 9.754 -11.004 1.00 89.56 90 SER A C 1
ATOM 676 O O . SER A 1 90 ? 7.811 8.853 -10.740 1.00 89.56 90 SER A O 1
ATOM 678 N N . ASN A 1 91 ? 8.968 10.701 -10.131 1.00 89.62 91 ASN A N 1
ATOM 679 C CA . ASN A 1 91 ? 8.485 10.802 -8.749 1.00 89.62 91 ASN A CA 1
ATOM 680 C C . ASN A 1 9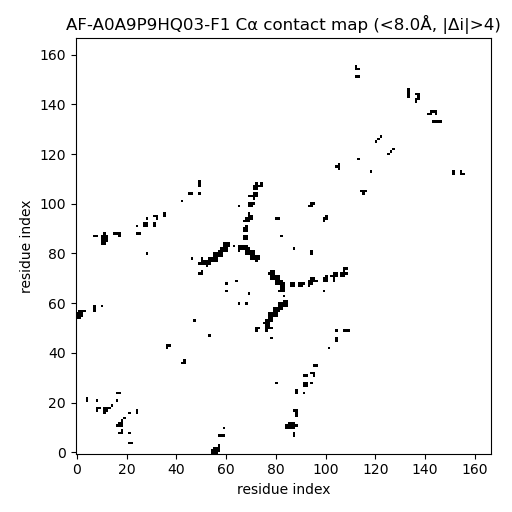1 ? 8.499 9.459 -8.005 1.00 89.62 91 ASN A C 1
ATOM 682 O O . ASN A 1 91 ? 7.473 9.006 -7.514 1.00 89.62 91 ASN A O 1
ATOM 686 N N . THR A 1 92 ? 9.653 8.801 -7.942 1.00 93.00 92 THR A N 1
ATOM 687 C CA . THR A 1 92 ? 9.780 7.441 -7.392 1.00 93.00 92 THR A CA 1
ATOM 688 C C . THR A 1 92 ? 9.191 7.283 -5.985 1.00 93.00 92 THR A C 1
ATOM 690 O O . THR A 1 92 ? 8.517 6.288 -5.713 1.00 93.00 92 THR A O 1
ATOM 693 N N . GLY A 1 93 ? 9.328 8.306 -5.137 1.00 90.50 93 GLY A N 1
ATOM 694 C CA . GLY A 1 93 ? 8.738 8.335 -3.796 1.00 90.50 93 GLY A CA 1
ATOM 695 C C . GLY A 1 93 ? 7.206 8.342 -3.758 1.00 90.50 93 GLY A C 1
ATOM 696 O O . GLY A 1 93 ? 6.625 7.917 -2.758 1.00 90.50 93 GLY A O 1
ATOM 697 N N . ASP A 1 94 ? 6.527 8.732 -4.842 1.00 94.75 94 ASP A N 1
ATOM 698 C CA . ASP A 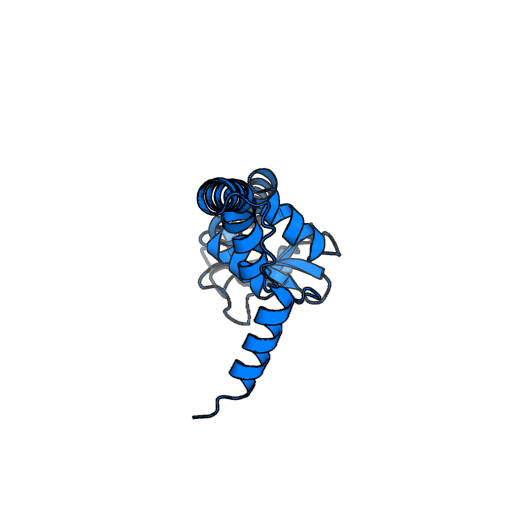1 94 ? 5.063 8.687 -4.915 1.00 94.75 94 ASP A CA 1
ATOM 699 C C . ASP A 1 94 ? 4.548 7.241 -4.875 1.00 94.75 94 ASP A C 1
ATOM 701 O O . ASP A 1 94 ? 3.407 7.023 -4.466 1.00 94.75 94 ASP A O 1
ATOM 705 N N . ALA A 1 95 ? 5.366 6.240 -5.229 1.00 96.19 95 ALA A N 1
ATOM 706 C CA . ALA A 1 95 ? 4.946 4.840 -5.198 1.00 96.19 95 ALA A CA 1
ATOM 707 C C . ALA A 1 95 ? 4.505 4.393 -3.796 1.00 96.19 95 ALA A C 1
ATOM 709 O O . ALA A 1 95 ? 3.506 3.687 -3.656 1.00 96.19 95 ALA A O 1
ATOM 710 N N . PHE A 1 96 ? 5.223 4.852 -2.769 1.00 95.94 96 PHE A N 1
ATOM 711 C CA . PHE A 1 96 ? 4.977 4.528 -1.361 1.00 95.94 96 PHE A CA 1
ATOM 712 C C . PHE A 1 96 ? 4.450 5.710 -0.552 1.00 95.94 96 PHE A C 1
ATOM 714 O O . PHE A 1 96 ? 4.270 5.607 0.659 1.00 95.94 96 PHE A O 1
ATOM 721 N N . TRP A 1 97 ? 4.138 6.827 -1.206 1.00 94.75 97 TRP A N 1
ATOM 722 C CA . TRP A 1 97 ? 3.453 7.928 -0.549 1.00 94.75 97 TRP A CA 1
ATOM 723 C C . TRP A 1 97 ? 2.106 7.455 0.011 1.00 94.75 97 TRP A C 1
ATOM 725 O O . TRP A 1 97 ? 1.345 6.791 -0.697 1.00 94.75 97 TRP A O 1
ATOM 735 N N . HIS A 1 98 ? 1.802 7.823 1.263 1.00 91.81 98 HIS A N 1
ATOM 736 C CA . HIS A 1 98 ? 0.662 7.306 2.038 1.00 91.81 98 HIS A CA 1
ATOM 737 C C . HIS A 1 98 ? -0.634 7.167 1.225 1.00 91.81 98 HIS A C 1
ATOM 739 O O . HIS A 1 98 ? -1.267 6.120 1.247 1.00 91.81 98 HIS A O 1
ATOM 745 N N . ARG A 1 99 ? -1.006 8.174 0.423 1.00 93.44 99 ARG A N 1
ATOM 746 C CA . ARG A 1 99 ? -2.227 8.126 -0.395 1.00 93.44 99 ARG A CA 1
ATOM 747 C C . ARG A 1 99 ? -2.209 6.986 -1.419 1.00 93.44 99 ARG A C 1
ATOM 749 O O . ARG A 1 99 ? -3.225 6.317 -1.596 1.00 93.44 99 ARG A O 1
ATOM 756 N N . ASN A 1 100 ? -1.092 6.792 -2.112 1.00 95.94 100 ASN A N 1
ATOM 757 C CA . ASN A 1 100 ? -0.964 5.756 -3.132 1.00 95.94 100 ASN A CA 1
ATOM 758 C C . ASN A 1 100 ? -0.841 4.374 -2.492 1.00 95.94 100 ASN A C 1
ATOM 760 O O . ASN A 1 100 ? -1.488 3.436 -2.956 1.00 95.94 100 ASN A O 1
ATOM 764 N N . LEU A 1 101 ? -0.099 4.267 -1.390 1.00 95.75 101 LEU A N 1
ATOM 765 C CA . LEU A 1 101 ? 0.029 3.015 -0.656 1.00 95.75 101 LEU A CA 1
ATOM 766 C C . LEU A 1 101 ? -1.316 2.555 -0.080 1.00 95.75 101 LEU A C 1
ATOM 768 O O . LEU A 1 101 ? -1.731 1.422 -0.306 1.00 95.75 101 LEU A O 1
ATOM 772 N N . GLU A 1 102 ? -2.040 3.447 0.596 1.00 96.00 102 GLU A N 1
ATOM 773 C CA . GLU A 1 102 ? -3.367 3.165 1.150 1.00 96.00 102 GLU A CA 1
ATOM 774 C C . GLU A 1 102 ? -4.376 2.802 0.060 1.00 96.00 102 GLU A C 1
ATOM 776 O O . GLU A 1 102 ? -5.160 1.868 0.229 1.00 96.00 102 GLU A O 1
ATOM 781 N N 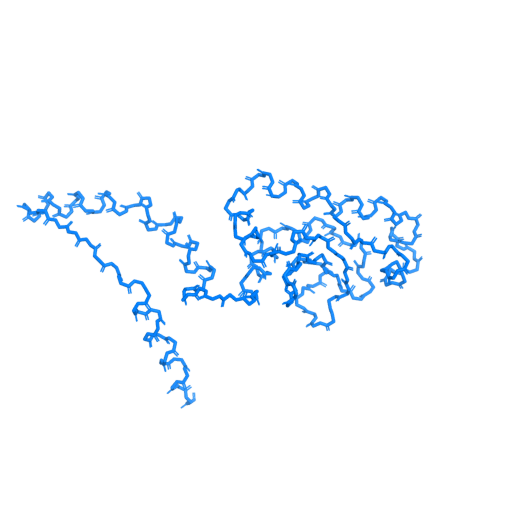. LYS A 1 103 ? -4.326 3.491 -1.088 1.00 96.12 103 LYS A N 1
ATOM 782 C CA . LYS A 1 103 ? -5.129 3.123 -2.256 1.00 96.12 103 LYS A CA 1
ATOM 783 C C . LYS A 1 103 ? -4.803 1.698 -2.709 1.00 96.12 103 LYS A C 1
ATOM 785 O O . LYS A 1 103 ? -5.726 0.904 -2.883 1.00 96.12 103 LYS A O 1
ATOM 790 N N . GLY A 1 104 ? -3.523 1.357 -2.844 1.00 95.88 104 GLY A N 1
ATOM 791 C CA . GLY A 1 104 ? -3.065 0.014 -3.200 1.00 95.88 104 GLY A CA 1
ATOM 792 C C . GLY A 1 104 ? -3.527 -1.072 -2.232 1.00 95.88 104 GLY A C 1
ATOM 793 O O . GLY A 1 104 ? -4.020 -2.111 -2.666 1.00 95.88 104 GLY A O 1
ATOM 794 N N . ILE A 1 105 ? -3.435 -0.810 -0.926 1.00 95.50 105 ILE A N 1
ATOM 795 C CA . ILE A 1 105 ? -3.936 -1.703 0.127 1.00 95.50 105 ILE A CA 1
ATOM 796 C C . ILE A 1 105 ? -5.461 -1.852 0.025 1.00 95.50 105 ILE A C 1
ATOM 798 O O . ILE A 1 105 ? -5.980 -2.961 0.125 1.00 95.50 105 ILE A O 1
ATOM 802 N N . SER A 1 106 ? -6.195 -0.759 -0.210 1.00 95.25 106 SER A N 1
ATOM 803 C CA . SER A 1 106 ? -7.663 -0.779 -0.296 1.00 95.25 106 SER A CA 1
ATOM 804 C C . SER A 1 106 ? -8.211 -1.571 -1.488 1.00 95.25 106 SER A C 1
ATOM 806 O O . SER A 1 106 ? -9.339 -2.056 -1.423 1.00 95.25 106 SER A O 1
ATOM 808 N N . LEU A 1 107 ? -7.420 -1.701 -2.557 1.00 93.62 107 LEU A N 1
ATOM 809 C CA . LEU A 1 107 ? -7.769 -2.448 -3.768 1.00 93.62 107 LEU A CA 1
ATOM 810 C C . LEU A 1 107 ? -7.333 -3.917 -3.704 1.00 93.62 107 LEU A C 1
ATOM 812 O O . LEU A 1 107 ? -7.708 -4.704 -4.571 1.00 93.62 107 LEU A O 1
ATOM 816 N N . ALA A 1 108 ? -6.534 -4.290 -2.703 1.00 92.81 108 ALA A N 1
ATOM 817 C CA . ALA A 1 108 ? -6.037 -5.646 -2.564 1.00 92.81 108 ALA A CA 1
ATOM 818 C C . ALA A 1 108 ? -7.189 -6.636 -2.309 1.00 92.81 108 ALA A C 1
ATOM 820 O O . ALA A 1 108 ? -8.091 -6.348 -1.513 1.00 92.81 108 ALA A O 1
ATOM 821 N N . PRO A 1 109 ? -7.139 -7.842 -2.902 1.00 87.06 109 PRO A N 1
ATOM 822 C CA . PRO A 1 109 ? -8.013 -8.930 -2.490 1.00 87.06 109 PRO A CA 1
ATOM 823 C C . PRO A 1 109 ? -7.821 -9.215 -0.995 1.00 87.06 109 PRO A C 1
ATOM 825 O O . PRO A 1 109 ? -6.704 -9.450 -0.538 1.00 87.06 109 PRO A O 1
ATOM 828 N N . THR A 1 110 ? -8.907 -9.202 -0.224 1.00 88.69 110 THR A N 1
ATOM 829 C CA . THR A 1 110 ? -8.878 -9.507 1.210 1.00 88.69 110 THR A CA 1
ATOM 830 C C . THR A 1 110 ? -10.059 -10.382 1.609 1.00 88.69 110 THR A C 1
ATOM 832 O O . THR A 1 110 ? -11.123 -10.343 0.993 1.00 88.69 110 THR A O 1
ATOM 835 N N . THR A 1 111 ? -9.855 -11.181 2.652 1.00 88.38 111 THR A N 1
ATOM 836 C CA . THR A 1 111 ? -10.901 -11.954 3.336 1.00 88.38 111 THR A CA 1
ATOM 837 C C . THR A 1 111 ? -11.504 -11.194 4.516 1.00 88.38 111 THR A C 1
ATOM 839 O O . THR A 1 111 ? -12.424 -11.693 5.161 1.00 88.38 111 THR A O 1
ATOM 842 N N . ASP A 1 112 ? -11.000 -9.993 4.803 1.00 90.50 112 ASP A N 1
ATOM 843 C CA . ASP A 1 112 ? -11.534 -9.150 5.862 1.00 90.50 112 ASP A CA 1
ATOM 844 C C . ASP A 1 112 ? -12.961 -8.713 5.558 1.00 90.50 112 ASP A C 1
ATOM 846 O O . ASP A 1 112 ? -13.273 -8.253 4.458 1.00 90.50 112 ASP A O 1
ATOM 850 N N . VAL A 1 113 ? -13.812 -8.786 6.582 1.00 91.62 113 VAL A N 1
ATOM 851 C CA . VAL A 1 113 ? -15.188 -8.291 6.502 1.00 91.62 113 VAL A CA 1
ATOM 852 C C . VAL A 1 113 ? -15.177 -6.789 6.239 1.00 91.62 113 VAL A C 1
ATOM 854 O O . VAL A 1 113 ? -15.823 -6.329 5.302 1.00 91.62 113 VAL A O 1
ATOM 857 N N . LEU A 1 114 ? -14.409 -6.034 7.030 1.00 93.19 114 LEU A N 1
ATOM 858 C CA . LEU A 1 114 ? -14.283 -4.578 6.943 1.0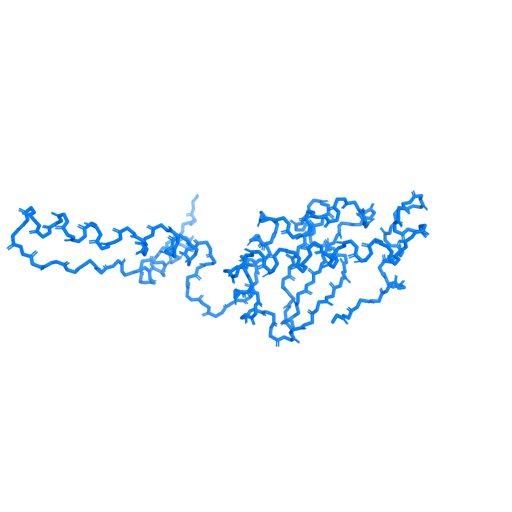0 93.19 114 LEU A CA 1
ATOM 859 C C . LEU A 1 114 ? -13.272 -4.150 5.875 1.00 93.19 114 LEU A C 1
ATOM 861 O O . LEU A 1 114 ? -12.220 -4.770 5.728 1.00 93.19 114 LEU A O 1
ATOM 865 N N . SER A 1 115 ? -13.536 -3.028 5.196 1.00 93.06 115 SER A N 1
ATOM 866 C CA . SER A 1 115 ? -12.545 -2.395 4.308 1.00 93.06 115 SER A CA 1
ATOM 867 C C . SER A 1 115 ? -11.300 -1.926 5.069 1.00 93.06 115 SER A C 1
ATOM 869 O O . SER A 1 115 ? -11.359 -1.673 6.273 1.00 93.06 115 SER A O 1
ATOM 871 N N . PHE A 1 116 ? -10.189 -1.736 4.349 1.00 94.38 116 PHE A N 1
ATOM 872 C CA . PHE A 1 116 ? -8.966 -1.151 4.908 1.00 94.38 116 PHE A CA 1
ATOM 873 C C . PHE A 1 116 ? -9.237 0.167 5.650 1.00 94.38 116 PHE A C 1
ATOM 875 O O . PHE A 1 116 ? -8.875 0.293 6.816 1.00 94.38 116 PHE A O 1
ATOM 882 N N . TYR A 1 117 ? -9.956 1.108 5.028 1.00 93.94 117 TYR A N 1
ATOM 883 C CA . TYR A 1 117 ? -10.268 2.399 5.650 1.00 93.94 117 TYR A CA 1
ATOM 884 C C . TYR A 1 117 ? -11.149 2.272 6.899 1.00 93.94 117 TYR A C 1
ATOM 886 O O . TYR A 1 117 ? -10.949 3.013 7.856 1.00 93.94 117 TYR A O 1
ATOM 894 N N . ALA A 1 118 ? 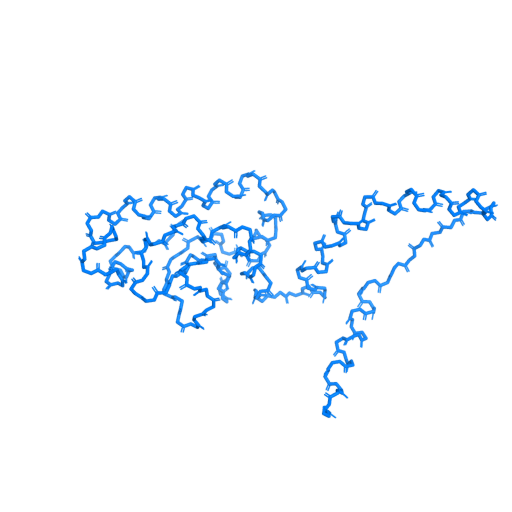-12.081 1.313 6.930 1.00 94.19 118 ALA A N 1
ATOM 895 C CA . ALA A 1 118 ? -12.869 1.047 8.132 1.00 94.19 118 ALA A CA 1
ATOM 896 C C . ALA A 1 118 ? -11.990 0.504 9.270 1.00 94.19 118 ALA A C 1
ATOM 898 O O . ALA A 1 118 ? -12.077 0.991 10.394 1.00 94.19 118 ALA A O 1
ATOM 899 N N . ARG A 1 119 ? -11.095 -0.454 8.983 1.00 94.69 119 ARG A N 1
ATOM 900 C CA . ARG A 1 119 ? -10.139 -0.968 9.981 1.00 94.69 119 ARG A CA 1
ATOM 901 C C . ARG A 1 119 ? -9.180 0.115 10.471 1.00 94.69 119 ARG A C 1
ATOM 903 O O . ARG A 1 119 ? -8.848 0.137 11.653 1.00 94.69 119 ARG A O 1
ATOM 910 N N . LYS A 1 120 ? -8.736 0.997 9.572 1.00 94.44 120 LYS A N 1
ATOM 911 C CA . LYS A 1 120 ? -7.875 2.137 9.896 1.00 94.44 120 LYS A CA 1
ATOM 912 C C . LYS A 1 120 ? -8.582 3.106 10.847 1.00 94.44 120 LYS A C 1
ATOM 914 O O . LYS A 1 120 ? -8.066 3.334 11.931 1.00 94.44 120 LYS A O 1
ATOM 919 N N . GLY A 1 121 ? -9.787 3.572 10.511 1.00 94.88 121 GLY A N 1
ATOM 920 C CA . GLY A 1 121 ? -10.550 4.486 11.376 1.00 94.88 121 GLY A CA 1
ATOM 921 C C . GLY A 1 121 ? -10.910 3.882 12.738 1.00 94.88 121 GLY A C 1
ATOM 922 O O . GLY A 1 121 ? -10.869 4.565 13.754 1.00 94.88 121 GLY A O 1
ATOM 923 N N . ILE A 1 122 ? -11.187 2.574 12.809 1.00 95.00 122 ILE A N 1
ATOM 924 C CA . ILE A 1 122 ? -11.390 1.909 14.108 1.00 95.00 122 ILE A CA 1
ATOM 925 C C . ILE A 1 122 ? -10.122 1.999 14.968 1.00 95.00 122 ILE A C 1
ATOM 927 O O . ILE A 1 122 ? -10.203 2.362 16.137 1.00 95.00 122 ILE A O 1
ATOM 931 N N . ARG A 1 123 ? -8.959 1.705 14.385 1.00 94.56 123 ARG A N 1
ATOM 932 C CA . ARG A 1 123 ? -7.664 1.701 15.077 1.00 94.56 123 ARG A CA 1
ATOM 933 C C . ARG A 1 123 ? -7.188 3.097 15.477 1.00 94.56 123 ARG A C 1
ATOM 935 O O . ARG A 1 123 ? -6.583 3.257 16.530 1.00 94.56 123 ARG A O 1
ATOM 942 N N . GLU A 1 124 ? -7.398 4.080 14.609 1.00 93.88 124 GLU A N 1
ATOM 943 C CA . GLU A 1 124 ? -6.852 5.433 14.767 1.00 93.88 124 GLU A CA 1
ATOM 944 C C . GLU A 1 124 ? -7.791 6.373 15.524 1.00 93.88 124 GLU A C 1
ATOM 946 O O . GLU A 1 124 ? -7.300 7.215 16.269 1.00 93.88 124 GLU A O 1
ATOM 951 N N . ASP A 1 125 ? -9.109 6.202 15.385 1.00 93.81 125 ASP A N 1
ATOM 952 C CA . ASP A 1 125 ? -10.095 7.127 15.954 1.00 93.81 125 ASP A CA 1
ATOM 953 C C . ASP A 1 125 ? -10.921 6.479 17.076 1.00 93.81 125 ASP A C 1
ATOM 955 O O . ASP A 1 125 ? -11.110 7.062 18.139 1.00 93.81 125 ASP A O 1
ATOM 959 N N . TYR A 1 126 ? -11.427 5.256 16.879 1.00 95.06 126 TYR A N 1
ATOM 960 C CA . TYR A 1 126 ? -12.346 4.646 17.851 1.00 95.06 126 TYR A CA 1
ATOM 961 C C . TYR A 1 126 ? -11.631 4.046 19.068 1.00 95.06 126 TYR A C 1
ATOM 963 O O . TYR A 1 126 ? -12.009 4.313 20.209 1.00 95.06 126 TYR A O 1
ATOM 971 N N . GLU A 1 127 ? -10.627 3.198 18.837 1.00 95.44 127 GLU A N 1
ATOM 972 C CA . GLU A 1 127 ? -9.908 2.486 19.898 1.00 95.44 127 GLU A CA 1
ATOM 973 C C . GLU A 1 127 ? -9.229 3.423 20.913 1.00 95.44 127 GLU A C 1
ATOM 975 O O . GLU A 1 127 ? -9.327 3.134 22.110 1.00 95.44 127 GLU A O 1
ATOM 980 N N . PRO A 1 128 ? -8.597 4.545 20.509 1.00 96.25 128 PRO A N 1
ATOM 981 C CA . PRO A 1 128 ? -7.986 5.471 21.464 1.00 96.25 128 PRO A CA 1
ATOM 982 C C . PRO A 1 128 ? -9.003 6.195 22.357 1.00 96.25 128 PRO A C 1
ATOM 984 O O . PRO A 1 128 ? -8.727 6.431 23.535 1.00 96.25 128 PRO A O 1
ATOM 987 N N . ASP A 1 129 ? -10.190 6.502 21.826 1.00 95.38 129 ASP A N 1
ATOM 988 C CA . ASP A 1 129 ? -11.149 7.397 22.482 1.00 95.38 129 ASP A CA 1
ATOM 989 C C . ASP A 1 129 ? -12.205 6.659 23.315 1.00 95.38 129 ASP A C 1
ATOM 991 O O . ASP A 1 129 ? -12.756 7.212 24.276 1.00 95.38 129 ASP A O 1
ATOM 995 N N . ILE A 1 130 ? -12.495 5.394 22.991 1.00 95.38 130 ILE A N 1
ATOM 996 C CA . ILE A 1 130 ? -13.651 4.681 23.550 1.00 95.38 130 ILE A CA 1
ATOM 997 C C . ILE A 1 130 ? -13.634 4.573 25.078 1.00 95.38 130 ILE A C 1
ATOM 999 O O . ILE A 1 130 ? -14.689 4.638 25.714 1.00 95.38 130 ILE A O 1
ATOM 1003 N N . ALA A 1 131 ? -12.452 4.442 25.683 1.00 94.00 131 ALA A N 1
ATOM 1004 C CA . ALA A 1 131 ? -12.311 4.343 27.132 1.00 94.00 131 ALA A CA 1
ATOM 1005 C C . ALA A 1 131 ? -12.727 5.645 27.833 1.00 94.00 131 ALA A C 1
ATOM 1007 O O . ALA A 1 131 ? -13.434 5.602 28.842 1.00 94.00 131 ALA A O 1
ATOM 1008 N N . SER A 1 132 ? -12.338 6.795 27.271 1.00 95.25 132 SER A N 1
ATOM 1009 C CA . SER A 1 132 ? -12.735 8.105 27.795 1.00 95.25 132 SER A CA 1
ATOM 1010 C C . SER A 1 132 ? -14.247 8.278 27.693 1.00 95.25 132 SER A C 1
ATOM 1012 O O . S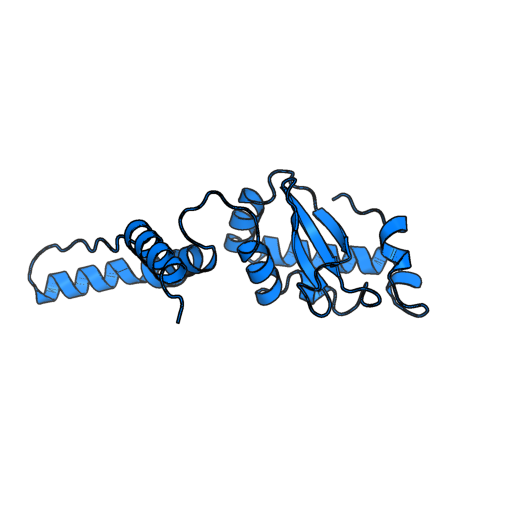ER A 1 132 ? -14.899 8.606 28.681 1.00 95.25 132 SER A O 1
ATOM 1014 N N . VAL A 1 133 ? -14.822 7.955 26.532 1.00 95.62 133 VAL A N 1
ATOM 1015 C CA . VAL A 1 133 ? -16.271 8.053 26.301 1.00 95.62 133 VAL A CA 1
ATOM 1016 C C . VAL A 1 133 ? -17.059 7.166 27.272 1.00 95.62 133 VAL A C 1
ATOM 1018 O O . VAL A 1 133 ? -18.071 7.593 27.825 1.00 95.62 133 VAL A O 1
ATOM 1021 N N . GLN A 1 134 ? -16.608 5.932 27.518 1.00 96.00 134 GLN A N 1
ATOM 1022 C CA . GLN A 1 134 ? -17.260 5.040 28.483 1.00 96.00 134 GLN A CA 1
ATOM 1023 C C . GLN A 1 134 ? -17.177 5.570 29.921 1.00 96.00 134 GLN A C 1
ATOM 1025 O O . GLN A 1 134 ? -18.139 5.410 30.676 1.00 96.00 134 GLN A O 1
ATOM 1030 N N . SER A 1 135 ? -16.071 6.224 30.294 1.00 95.31 135 SER A N 1
ATOM 1031 C CA . SER A 1 135 ? -15.926 6.871 31.602 1.00 95.31 135 SER A CA 1
ATOM 1032 C C . SER A 1 135 ? -16.911 8.028 31.768 1.00 95.31 135 SER A C 1
ATOM 1034 O O . SER A 1 135 ? -17.640 8.067 32.757 1.00 95.31 135 SER A O 1
ATOM 1036 N N . ASP A 1 136 ? -17.005 8.913 30.775 1.00 96.88 136 ASP A N 1
ATOM 1037 C CA . ASP A 1 136 ? -17.927 10.053 30.816 1.00 96.88 136 ASP A CA 1
ATOM 1038 C C . ASP A 1 136 ? -19.383 9.583 30.940 1.00 96.88 136 ASP A C 1
ATOM 1040 O O . ASP A 1 136 ? -20.160 10.089 31.753 1.00 96.88 136 ASP A O 1
ATOM 1044 N N . LEU A 1 137 ? -19.757 8.551 30.178 1.00 96.56 137 LEU A N 1
ATOM 1045 C CA . LEU A 1 137 ? -21.090 7.955 30.262 1.00 96.56 137 LEU A CA 1
ATOM 1046 C C . LEU A 1 137 ? -21.362 7.338 31.634 1.00 96.56 137 LEU A C 1
ATOM 1048 O O . LEU A 1 137 ? -22.476 7.470 32.147 1.00 96.56 137 LEU A O 1
ATOM 1052 N N . LYS A 1 138 ? -20.367 6.687 32.241 1.00 96.69 138 LYS A N 1
ATOM 1053 C CA . LYS A 1 138 ? -20.488 6.135 33.591 1.00 96.69 138 LYS A CA 1
ATOM 1054 C C . LYS A 1 138 ? -20.717 7.226 34.629 1.00 96.69 138 LYS A C 1
ATOM 1056 O O . LYS A 1 138 ? -21.572 7.045 35.495 1.00 96.69 138 LYS A O 1
ATOM 1061 N N . ASP A 1 139 ? -20.000 8.339 34.537 1.00 97.06 139 ASP A N 1
ATOM 1062 C CA . ASP A 1 139 ? -20.127 9.448 35.484 1.00 97.06 139 ASP A CA 1
ATOM 1063 C C . ASP A 1 139 ? -21.492 10.134 35.372 1.00 97.06 139 ASP A C 1
ATOM 1065 O O . ASP A 1 139 ? -22.108 10.450 36.390 1.00 97.06 139 ASP A O 1
ATOM 1069 N N . ILE A 1 140 ? -22.006 10.289 34.148 1.00 97.00 140 ILE A N 1
ATOM 1070 C CA . ILE A 1 140 ? -23.327 10.875 33.875 1.00 97.00 140 ILE A CA 1
ATOM 1071 C C . ILE A 1 140 ? -24.460 9.947 34.325 1.00 97.00 140 ILE A C 1
ATOM 1073 O O . ILE A 1 140 ? -25.451 10.398 34.900 1.00 97.00 140 ILE A O 1
ATOM 1077 N N . LEU A 1 141 ? -24.356 8.654 34.015 1.00 97.25 141 LEU A N 1
ATOM 1078 C CA . LEU A 1 141 ? -25.453 7.694 34.181 1.00 97.25 141 LEU A CA 1
ATOM 1079 C C . LEU A 1 141 ? -25.352 6.888 35.481 1.00 97.25 141 LEU A C 1
ATOM 1081 O O . LEU A 1 141 ? -26.248 6.099 35.782 1.00 97.25 141 LEU A O 1
ATOM 1085 N N . HIS A 1 142 ? -24.274 7.083 36.243 1.00 95.88 142 HIS A N 1
ATOM 1086 C CA . HIS A 1 142 ? -23.946 6.366 37.476 1.00 95.88 142 HIS A CA 1
ATOM 1087 C C . HIS A 1 142 ? -24.019 4.838 37.326 1.00 95.88 142 HIS A C 1
ATOM 1089 O O . HIS A 1 142 ? -24.443 4.121 38.236 1.00 95.88 142 HIS A O 1
ATOM 1095 N N . LYS A 1 143 ? -23.622 4.329 36.155 1.00 95.62 143 LYS A N 1
ATOM 1096 C CA . LYS A 1 143 ? -23.677 2.908 35.808 1.00 95.62 143 LYS A CA 1
ATOM 1097 C C . LYS A 1 143 ? -22.544 2.544 34.858 1.00 95.62 143 LYS A C 1
ATOM 1099 O O . LYS A 1 143 ? -22.248 3.295 33.938 1.00 95.62 143 LYS A O 1
ATOM 1104 N N . ASP A 1 144 ? -21.964 1.361 35.040 1.00 92.69 144 ASP A N 1
ATOM 1105 C CA . ASP A 1 144 ? -21.024 0.805 34.068 1.00 92.69 144 ASP A CA 1
ATOM 1106 C C . ASP A 1 144 ? -21.726 0.528 32.730 1.00 92.69 144 ASP A C 1
ATOM 1108 O O . ASP A 1 144 ? -22.740 -0.179 32.667 1.00 92.69 144 ASP A O 1
ATOM 1112 N N . ILE A 1 145 ? -21.183 1.110 31.659 1.00 92.25 145 ILE A N 1
ATOM 1113 C CA . ILE A 1 145 ? -21.705 1.001 30.298 1.00 92.25 145 ILE A CA 1
ATOM 1114 C C . ILE A 1 145 ? -20.599 0.490 29.390 1.00 92.25 145 ILE A C 1
ATOM 1116 O O . ILE A 1 145 ? -19.518 1.067 29.312 1.00 92.25 145 ILE A O 1
ATOM 1120 N N . THR A 1 146 ? -20.909 -0.576 28.662 1.00 93.00 146 THR A N 1
ATOM 1121 C CA . THR A 1 146 ? -20.077 -1.075 27.573 1.00 93.00 146 THR A CA 1
ATOM 1122 C C . THR A 1 146 ? -20.729 -0.690 26.256 1.00 93.00 146 THR A C 1
ATOM 1124 O O . THR A 1 146 ? -21.888 -1.017 25.999 1.00 93.00 146 THR A O 1
ATOM 1127 N N . LEU A 1 147 ? -19.982 0.028 25.425 1.00 91.25 147 LEU A N 1
ATOM 1128 C CA . LEU A 1 147 ? -20.399 0.372 24.072 1.00 91.25 147 LEU A CA 1
ATOM 1129 C C . LEU A 1 147 ? -20.009 -0.763 23.124 1.00 91.25 147 LEU A C 1
ATOM 1131 O O . LEU A 1 147 ? -18.835 -1.116 23.016 1.00 91.25 147 LEU A O 1
ATOM 1135 N N . HIS A 1 148 ? -21.008 -1.327 22.449 1.00 91.50 148 HIS A N 1
ATOM 1136 C CA . HIS A 1 148 ? -20.841 -2.364 21.437 1.00 91.50 148 HIS A CA 1
ATOM 1137 C C . HIS A 1 148 ? -21.115 -1.749 20.059 1.00 91.50 148 HIS A C 1
ATOM 1139 O O . HIS A 1 148 ? -22.279 -1.589 19.690 1.00 91.50 148 HIS A O 1
ATOM 1145 N N . PRO A 1 149 ? -20.073 -1.358 19.307 1.00 90.25 149 PRO A N 1
ATOM 1146 C CA . PRO A 1 149 ? -20.246 -0.610 18.066 1.00 90.25 149 PRO A CA 1
ATOM 1147 C C . PRO A 1 149 ? -20.745 -1.479 16.905 1.00 90.25 149 PRO A C 1
ATOM 1149 O O . PRO A 1 149 ? -21.199 -0.929 15.911 1.00 90.25 149 PRO A O 1
ATOM 1152 N N . ASN A 1 150 ? -20.663 -2.814 17.009 1.00 94.50 150 ASN A N 1
ATOM 1153 C CA . ASN A 1 150 ? -21.133 -3.786 16.009 1.00 94.50 150 ASN A CA 1
ATOM 1154 C C . ASN A 1 150 ? -20.692 -3.458 14.565 1.00 94.50 150 ASN A C 1
ATOM 1156 O O . ASN A 1 150 ? -21.470 -3.603 13.622 1.00 94.50 150 ASN A O 1
ATOM 1160 N N . PHE A 1 151 ? -19.441 -3.004 14.391 1.00 94.50 151 PHE A N 1
ATOM 1161 C CA . PHE A 1 151 ? -18.927 -2.487 13.117 1.00 94.50 151 PHE A CA 1
ATOM 1162 C C . PHE A 1 151 ? -19.139 -3.441 11.938 1.00 94.50 151 PHE A C 1
ATOM 1164 O O . PHE A 1 151 ? -19.599 -3.007 10.886 1.00 94.50 151 PHE A O 1
ATOM 1171 N N . GLU A 1 152 ? -18.847 -4.731 12.112 1.00 93.81 152 GLU A N 1
ATOM 1172 C CA . GLU A 1 152 ? -19.018 -5.743 11.061 1.00 93.81 152 GLU A CA 1
ATOM 1173 C C . GLU A 1 152 ? -20.487 -5.918 10.654 1.00 93.81 152 GLU A C 1
ATOM 1175 O O . GLU A 1 152 ? -20.802 -5.913 9.466 1.00 93.81 152 GLU A O 1
ATOM 1180 N N . GLU A 1 153 ? -21.402 -5.993 11.626 1.00 93.12 153 GLU A N 1
ATOM 1181 C CA . GLU A 1 153 ? -22.838 -6.140 11.366 1.00 93.12 153 GLU A CA 1
ATOM 1182 C C . GLU A 1 153 ? -23.389 -4.935 10.590 1.00 93.12 153 GLU A C 1
ATOM 1184 O O . GLU A 1 153 ? -24.137 -5.097 9.622 1.00 93.12 153 GLU A O 1
ATOM 1189 N N . PHE A 1 154 ? -23.016 -3.716 10.990 1.00 90.44 154 PHE A N 1
ATOM 1190 C CA . PHE A 1 154 ? -23.440 -2.511 10.281 1.00 90.44 154 PHE A CA 1
ATOM 1191 C C . PHE A 1 154 ? -22.804 -2.401 8.900 1.00 90.44 154 PHE A C 1
ATOM 1193 O O . PHE A 1 154 ? -23.486 -2.018 7.953 1.00 90.44 154 PHE A O 1
ATOM 1200 N N . TYR A 1 155 ? -21.531 -2.763 8.760 1.00 90.12 155 TYR A N 1
ATOM 1201 C CA . TYR A 1 155 ? -20.844 -2.735 7.476 1.00 90.12 155 TYR A CA 1
ATOM 1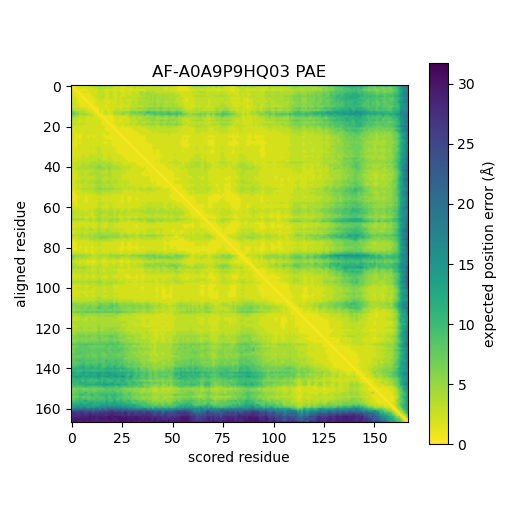202 C C . TYR A 1 155 ? -21.493 -3.678 6.454 1.00 90.12 155 TYR A C 1
ATOM 1204 O O . TYR A 1 155 ? -21.739 -3.274 5.316 1.00 90.12 155 TYR A O 1
ATOM 1212 N N . GLU A 1 156 ? -21.856 -4.894 6.866 1.00 89.62 156 GLU A N 1
ATOM 1213 C CA . GLU A 1 156 ? -22.562 -5.851 6.008 1.00 89.62 156 GLU A CA 1
ATOM 1214 C C . GLU A 1 156 ? -23.974 -5.373 5.634 1.00 89.62 156 GLU A C 1
ATOM 1216 O O . GLU A 1 156 ? -24.362 -5.449 4.467 1.00 89.62 156 GLU A O 1
ATOM 1221 N N . LYS A 1 157 ? -24.722 -4.777 6.574 1.00 89.25 157 LYS A N 1
ATOM 1222 C CA . LYS A 1 157 ? -26.018 -4.144 6.257 1.00 89.25 157 LYS A CA 1
ATOM 1223 C C . LYS A 1 157 ? -25.868 -2.999 5.248 1.00 89.25 157 LYS A C 1
ATOM 1225 O O . LYS A 1 157 ? -26.680 -2.882 4.334 1.00 89.25 157 LYS A O 1
ATOM 1230 N N . LEU A 1 158 ? -24.823 -2.178 5.383 1.00 86.50 158 LEU A N 1
ATOM 1231 C CA . LEU A 1 158 ? -24.556 -1.055 4.477 1.00 86.50 158 LEU A CA 1
ATOM 1232 C C . LEU A 1 158 ? -24.172 -1.516 3.064 1.00 86.50 158 LEU A C 1
ATOM 1234 O O . LEU A 1 158 ? -24.615 -0.909 2.085 1.00 86.50 158 LEU A O 1
ATOM 1238 N N . LYS A 1 159 ? -23.391 -2.596 2.938 1.00 83.12 159 LYS A N 1
ATOM 1239 C CA . LYS A 1 159 ? -23.097 -3.227 1.640 1.00 83.12 159 LYS A CA 1
ATOM 1240 C C . LYS A 1 159 ? -24.376 -3.669 0.931 1.00 83.12 159 LYS A C 1
ATOM 1242 O O . LYS A 1 159 ? -24.594 -3.285 -0.213 1.00 83.12 159 LYS A O 1
ATOM 1247 N N . GLN A 1 160 ? -25.259 -4.376 1.638 1.00 81.88 160 GLN A N 1
ATOM 1248 C CA . GLN A 1 160 ? -26.526 -4.866 1.080 1.00 81.88 160 GLN A CA 1
ATOM 1249 C C . GLN A 1 160 ? -27.434 -3.732 0.584 1.00 81.88 160 GLN A C 1
ATOM 1251 O O . GLN A 1 160 ? -28.128 -3.891 -0.415 1.00 81.88 160 GLN A O 1
ATOM 1256 N N . THR A 1 161 ? -27.416 -2.568 1.242 1.00 76.88 161 THR A N 1
ATOM 1257 C CA . THR A 1 161 ? -28.177 -1.399 0.771 1.00 76.88 161 THR A CA 1
ATOM 1258 C C . THR A 1 161 ? -27.564 -0.718 -0.455 1.00 76.88 161 THR A C 1
ATOM 1260 O O . THR A 1 161 ? -28.307 -0.192 -1.281 1.00 76.88 161 THR A O 1
ATOM 1263 N N . LYS A 1 162 ? -26.232 -0.745 -0.621 1.00 61.78 162 LYS A N 1
ATOM 1264 C CA . LYS A 1 162 ? -25.569 -0.204 -1.823 1.00 61.78 162 LYS A CA 1
ATOM 1265 C C . LYS A 1 162 ? -25.846 -1.047 -3.066 1.00 61.78 162 LYS A C 1
ATOM 1267 O O . LYS A 1 162 ? -26.080 -0.470 -4.119 1.00 61.78 162 LYS A O 1
ATOM 1272 N N . ASP A 1 163 ? -25.920 -2.367 -2.921 1.00 56.38 163 ASP A N 1
ATOM 1273 C CA . ASP A 1 163 ? -26.309 -3.273 -4.014 1.00 56.38 163 ASP A CA 1
ATOM 1274 C C . ASP A 1 163 ? -27.826 -3.244 -4.309 1.00 56.38 163 ASP A C 1
ATOM 1276 O O . ASP A 1 163 ? -28.288 -3.853 -5.270 1.00 56.38 163 ASP A O 1
ATOM 1280 N N . GLY A 1 164 ? -28.613 -2.532 -3.491 1.00 43.66 164 GLY A N 1
ATOM 1281 C CA . GLY A 1 164 ? -30.073 -2.430 -3.592 1.00 43.66 164 GLY A CA 1
ATOM 1282 C C . GLY A 1 164 ? -30.611 -1.066 -4.038 1.00 43.66 164 GLY A C 1
ATOM 1283 O O . GLY A 1 164 ? -31.820 -0.859 -3.955 1.00 43.66 164 GLY A O 1
ATOM 1284 N N . THR A 1 165 ? -29.759 -0.134 -4.483 1.00 36.84 165 THR A N 1
ATOM 1285 C CA . THR A 1 165 ? -30.201 1.194 -4.948 1.00 36.84 165 THR A CA 1
ATOM 1286 C C . THR A 1 165 ? -29.873 1.397 -6.429 1.00 36.84 165 THR A C 1
ATOM 1288 O O . THR A 1 165 ? -28.937 2.111 -6.776 1.00 36.84 165 THR A O 1
ATOM 1291 N N . ASP A 1 166 ? -30.664 0.766 -7.300 1.00 38.09 166 ASP A N 1
ATOM 1292 C CA . ASP A 1 166 ? -30.919 1.284 -8.648 1.00 38.09 166 ASP A CA 1
ATOM 1293 C C . ASP A 1 166 ? -31.949 2.418 -8.524 1.00 38.09 166 ASP A C 1
ATOM 1295 O O . ASP A 1 166 ? -33.124 2.169 -8.233 1.00 38.09 166 ASP A O 1
ATOM 1299 N N . SER A 1 167 ? -31.506 3.658 -8.743 1.00 34.28 167 SER A N 1
ATOM 1300 C CA . SER A 1 167 ? -32.333 4.772 -9.237 1.00 34.28 167 SER A CA 1
ATOM 1301 C C . SER A 1 167 ? -31.462 5.911 -9.744 1.00 34.28 167 SER A C 1
ATOM 1303 O O . SER A 1 167 ? -30.651 6.405 -8.926 1.00 34.28 167 SER A O 1
#

Organism: Fusarium redolens (NCBI:txid48865)

Mean predicted aligned error: 5.23 Å

Secondary structure (DSSP, 8-state):
----HHHHGGGS-TTSHHHH-HHHHHHHHHHHHHHHHHH-HHHHHHHHHH-TT--EEEEE-TT--SSSEEEEE-TTS-EEEEE-TT-TTSSGGGGTSHHHHHHHHHHS----SS-HHHHHHIIIIIHHHHHHHHHHHHHHHTS-------HHHHHHHHHHHHTT---

Nearest PDB structures (foldseek):
  4l6t-assembly1_A  TM=4.402E-01  e=2.373E+00  Escherichia coli
  4rsl-assembly1_A  TM=3.188E-01  e=7.484E+00  Penicillium terrenum

pLDDT: mean 91.83, std 9.75, range [34.28, 97.94]

Sequence (167 aa):
IDIDAVTVVPYGAADSWARENPGSMIASYIEDAVKELENNPQHRDEINKLASAHILTMDVDEEKTFDACGAKLTGDGKLAIVFGADRLGSNTGDAFWHRNLEKGISLAPTTDVLSFYARKGIREDYEPDIASVQSDLKDILHKDITLHPNFEEFYEKLKQTKDGTDS

Foldseek 3Di:
DDEDLVQALVLADPPDCCVVPVPVLVVLLVVLVVVLCVVPVVLVVLLCVQQVVAAEYEEEPPVPLDVAWAWAADPVRHIYTYGHRNRRSPPSNRHSPPVRSLSRSQPGDDPDLDGPVLVVCCVPPVVVCVVVVQVVCCVVVVDRDDDDPVSSVVSVVVVVVVVVDDD

Solvent-accessible surface area (backbone atoms only — not comparable to full-atom values): 9252 Å² total; per-residue (Å²): 110,58,67,63,64,80,75,50,37,76,40,19,37,91,92,28,61,21,58,80,40,44,69,62,40,54,48,48,38,49,51,37,44,51,53,44,42,69,75,33,59,69,59,35,54,54,44,57,68,55,21,69,62,72,33,44,33,61,46,74,35,87,82,57,85,39,88,40,30,18,29,37,54,45,98,80,15,26,38,28,41,29,20,23,83,59,26,41,66,46,64,44,57,43,17,50,31,66,71,35,32,51,50,19,58,58,69,32,88,72,90,62,88,61,54,56,69,57,54,47,48,41,64,70,55,44,62,74,43,47,65,58,55,36,49,55,49,21,71,75,66,74,43,94,58,85,88,80,81,55,61,64,64,52,51,53,54,50,50,57,52,63,80,66,63,90,127